Protein AF-A0A359I951-F1 (afdb_monomer)

Sequence (81 aa):
AIMHSTIDNLDIICSRIDLVGAEVELMSRRDRERILQRLLEPVKDDYDFILIDCSPSLGVITINALTASNSVLIPVQAEYF

Secondary struc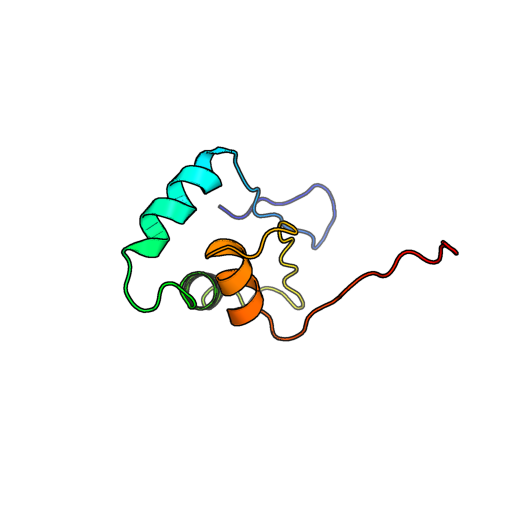ture (DSSP, 8-state):
--EE-SSTT-EE----TTHHHHHHHHHTSTTGGGHHHHHHGGGGGG-S-------SS-SHHHHHHHHH-SS----------

Foldseek 3Di:
DWADDPDPLDIDDDDDPCVVVVLVVLVPDPVSLQPLLVVCVVCVVVHPDDDDDDDPDPGSVNSNVVNNDPDDDDDDDPDDD

pLDDT: mean 92.01, std 6.5, range [59.19, 97.75]

Solvent-accessible surface area (backbone atoms only — not comparable to full-atom values): 5455 Å² total; per-residue (Å²): 117,84,38,81,52,98,48,88,99,42,70,46,70,80,85,58,86,62,52,65,58,48,44,62,56,41,71,77,45,82,70,42,48,48,47,51,35,64,70,43,57,89,54,51,89,81,43,99,71,86,87,82,91,66,70,92,60,94,44,63,62,37,45,10,48,60,62,47,46,94,72,85,88,81,90,76,81,95,68,82,133

Nearest PDB structures (foldseek):
  7szj-assembly1_E  TM=3.420E-01  e=9.299E+00  Escherichia coli K-12

Structure (mmCIF, N/CA/C/O backbone):
data_AF-A0A359I951-F1
#
_entry.id   AF-A0A359I951-F1
#
loop_
_atom_site.group_PDB
_atom_site.id
_atom_site.type_symbol
_atom_site.label_atom_id
_atom_site.label_alt_id
_atom_site.label_comp_id
_atom_site.label_asym_id
_atom_site.label_entity_id
_atom_site.label_seq_id
_atom_site.pdbx_PDB_ins_code
_atom_site.Cartn_x
_atom_site.Cartn_y
_atom_site.Cartn_z
_atom_site.occupancy
_atom_site.B_iso_or_equiv
_atom_site.auth_seq_id
_atom_site.auth_comp_id
_atom_site.auth_asym_id
_atom_site.auth_atom_id
_atom_site.pdbx_PDB_model_num
ATOM 1 N N . ALA A 1 1 ? -10.383 7.866 -4.742 1.00 82.19 1 ALA A N 1
ATOM 2 C CA . ALA A 1 1 ? -11.199 7.022 -5.639 1.00 82.19 1 ALA A CA 1
ATOM 3 C C . ALA A 1 1 ? -10.255 6.260 -6.556 1.00 82.19 1 ALA A C 1
ATOM 5 O O . ALA A 1 1 ? -9.172 6.780 -6.812 1.00 82.19 1 ALA A O 1
ATOM 6 N N . ILE A 1 2 ? -10.638 5.057 -6.988 1.00 93.56 2 ILE A N 1
ATOM 7 C CA . ILE A 1 2 ? -9.886 4.269 -7.974 1.00 93.56 2 ILE A CA 1
ATOM 8 C C . ILE A 1 2 ? -9.995 4.970 -9.332 1.00 93.56 2 ILE A C 1
ATOM 10 O O . ILE A 1 2 ? -11.071 5.457 -9.685 1.00 93.56 2 ILE A O 1
ATOM 14 N N . MET A 1 3 ? -8.883 5.072 -10.055 1.00 96.00 3 MET A N 1
ATOM 15 C CA . MET A 1 3 ? -8.817 5.677 -11.382 1.00 96.00 3 MET A CA 1
ATOM 16 C C . MET A 1 3 ? -8.262 4.668 -12.382 1.00 96.00 3 MET A C 1
ATOM 18 O O . MET A 1 3 ? -7.200 4.097 -12.146 1.00 96.00 3 MET A O 1
ATOM 22 N N . HIS A 1 4 ? -8.950 4.502 -13.510 1.00 95.88 4 HIS A N 1
ATOM 23 C CA . HIS A 1 4 ? -8.469 3.670 -14.608 1.00 95.88 4 HIS A CA 1
ATOM 24 C C . HIS A 1 4 ? -7.307 4.357 -15.320 1.00 95.88 4 HIS A C 1
ATOM 26 O O . HIS A 1 4 ? -7.417 5.521 -15.722 1.00 95.88 4 HIS A O 1
ATOM 32 N N . SER A 1 5 ? -6.182 3.654 -15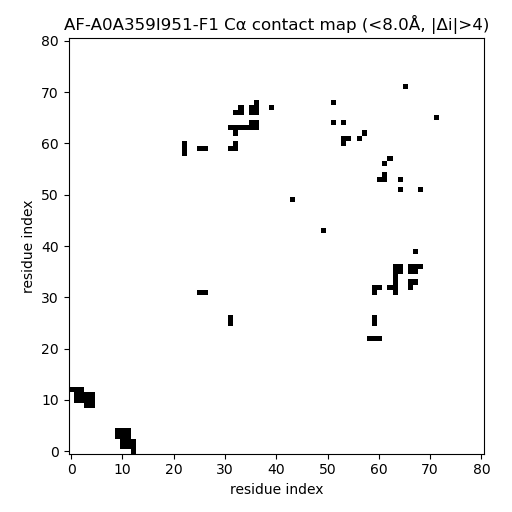.446 1.00 95.00 5 SER A N 1
ATOM 33 C CA . SER A 1 5 ? -5.039 4.162 -16.201 1.00 95.00 5 SER A CA 1
ATOM 34 C C . SER A 1 5 ? -5.224 3.924 -17.705 1.00 95.00 5 SER A C 1
ATOM 36 O O . SER A 1 5 ? -6.183 3.300 -18.150 1.00 95.00 5 SER A O 1
ATOM 38 N N . THR A 1 6 ? -4.293 4.429 -18.514 1.00 96.56 6 THR A N 1
ATOM 39 C CA . THR A 1 6 ? -4.245 4.125 -19.954 1.00 96.56 6 THR A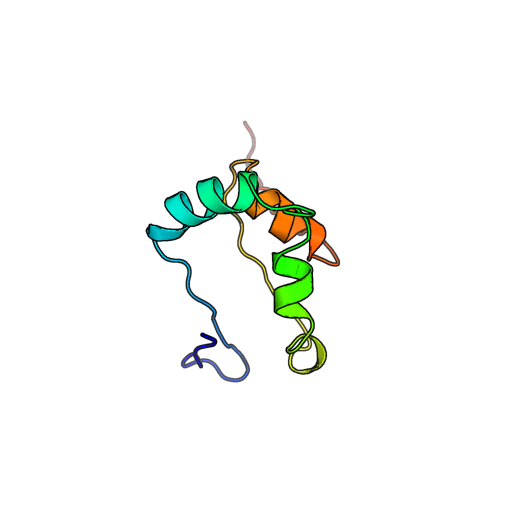 CA 1
ATOM 40 C C . THR A 1 6 ? -3.685 2.733 -20.256 1.00 96.56 6 THR A C 1
ATOM 42 O O . THR A 1 6 ? -3.578 2.370 -21.423 1.00 96.56 6 THR A O 1
ATOM 45 N N . ILE A 1 7 ? -3.239 2.001 -19.234 1.00 97.38 7 ILE A N 1
ATOM 46 C CA . ILE A 1 7 ? -2.692 0.652 -19.348 1.00 97.38 7 ILE A CA 1
ATOM 47 C C . ILE A 1 7 ? -3.789 -0.325 -18.930 1.00 97.38 7 ILE A C 1
ATOM 49 O O . ILE A 1 7 ? -4.338 -0.217 -17.833 1.00 97.38 7 ILE A O 1
ATOM 53 N N . ASP A 1 8 ? -4.084 -1.286 -19.802 1.00 96.25 8 ASP A N 1
ATOM 54 C CA . ASP A 1 8 ? -5.079 -2.319 -19.525 1.00 96.25 8 ASP A CA 1
ATOM 55 C C . ASP A 1 8 ? -4.719 -3.104 -18.255 1.00 96.25 8 ASP A C 1
ATOM 57 O O . ASP A 1 8 ? -3.558 -3.451 -18.027 1.00 96.25 8 ASP A O 1
ATOM 61 N N . ASN A 1 9 ? -5.736 -3.412 -17.444 1.00 95.75 9 ASN A N 1
ATOM 62 C CA . ASN A 1 9 ? -5.616 -4.123 -16.163 1.00 95.75 9 ASN A CA 1
ATOM 63 C C . ASN A 1 9 ? -4.759 -3.403 -15.105 1.00 95.75 9 ASN A C 1
ATOM 65 O O . ASN A 1 9 ? -4.319 -4.030 -14.141 1.00 95.75 9 ASN A O 1
ATOM 69 N N . LEU A 1 10 ? -4.517 -2.099 -15.267 1.00 97.12 10 LEU A N 1
ATOM 70 C CA . LEU A 1 10 ? -3.845 -1.277 -14.269 1.00 97.12 10 LEU A CA 1
ATOM 71 C C . LEU A 1 10 ? -4.733 -0.106 -13.853 1.00 97.12 10 LEU A C 1
ATOM 73 O O . LEU A 1 10 ? -4.959 0.838 -14.614 1.00 97.12 10 LEU A O 1
ATOM 77 N N . ASP A 1 11 ? -5.134 -0.136 -12.589 1.00 97.75 11 ASP A N 1
ATOM 78 C CA . ASP A 1 11 ? -5.803 0.970 -11.921 1.00 97.75 11 ASP A CA 1
ATOM 79 C C . ASP A 1 11 ? -4.883 1.610 -10.883 1.00 97.75 11 ASP A C 1
ATOM 81 O O . ASP A 1 11 ? -3.934 0.996 -10.390 1.00 97.75 11 ASP A O 1
ATOM 85 N N . ILE A 1 12 ? -5.165 2.866 -10.537 1.00 96.31 12 ILE A N 1
ATOM 86 C CA . ILE A 1 12 ? -4.368 3.621 -9.574 1.00 96.31 12 ILE A CA 1
ATOM 87 C C . ILE A 1 12 ? -5.241 4.366 -8.566 1.00 96.31 12 ILE A C 1
ATOM 89 O O . ILE A 1 12 ? -6.254 4.987 -8.898 1.00 96.31 12 ILE A O 1
ATOM 93 N N . ILE A 1 13 ? -4.800 4.357 -7.311 1.00 94.50 13 ILE A N 1
ATOM 94 C CA . ILE A 1 13 ? -5.244 5.299 -6.286 1.00 94.50 13 ILE A CA 1
ATOM 95 C C . ILE A 1 13 ? -4.089 6.269 -6.051 1.00 94.50 13 ILE A C 1
ATOM 97 O O . ILE A 1 13 ? -3.056 5.895 -5.503 1.00 94.50 13 ILE A O 1
ATOM 101 N N . CYS A 1 14 ? -4.255 7.522 -6.474 1.00 92.88 14 CYS A N 1
ATOM 102 C CA . CYS A 1 14 ? -3.214 8.529 -6.292 1.00 92.88 14 CYS A CA 1
ATOM 103 C C . CYS A 1 14 ? -3.135 9.018 -4.844 1.00 92.88 14 CYS A C 1
ATOM 105 O O . CYS A 1 14 ? -4.156 9.294 -4.207 1.00 92.88 14 CYS A O 1
ATOM 107 N N . SER A 1 15 ? -1.908 9.213 -4.367 1.00 90.88 15 SER A N 1
ATOM 108 C CA . SER A 1 15 ? -1.633 9.991 -3.165 1.00 90.88 15 SER A CA 1
ATOM 109 C C . SER A 1 15 ? -1.769 11.490 -3.449 1.00 90.88 15 SER A C 1
ATOM 111 O O . SER A 1 15 ? -1.774 11.948 -4.597 1.00 90.88 15 SER A O 1
ATOM 113 N N . ARG A 1 16 ? -1.902 12.279 -2.386 1.00 90.00 16 ARG A N 1
ATOM 114 C CA . ARG A 1 16 ? -1.914 13.741 -2.437 1.00 90.00 16 ARG A CA 1
ATOM 115 C C . ARG A 1 16 ? -1.118 14.287 -1.257 1.00 90.00 16 ARG A C 1
ATOM 117 O O . ARG A 1 16 ? -0.883 13.592 -0.273 1.00 90.00 16 ARG A O 1
ATOM 124 N N . ILE A 1 17 ? -0.700 15.548 -1.359 1.00 88.75 17 ILE A N 1
ATOM 125 C CA . ILE A 1 17 ? 0.088 16.223 -0.313 1.00 88.75 17 ILE A CA 1
ATOM 126 C C . ILE A 1 17 ? -0.655 16.318 1.033 1.00 88.75 17 ILE A C 1
ATOM 128 O O . ILE A 1 17 ? -0.038 16.450 2.085 1.00 88.75 17 ILE A O 1
ATOM 132 N N . ASP A 1 18 ? -1.982 16.204 1.005 1.00 87.75 18 ASP A N 1
ATOM 133 C CA . ASP A 1 18 ? -2.848 16.166 2.183 1.00 87.75 18 ASP A CA 1
ATOM 134 C C . ASP A 1 18 ? -2.674 14.897 3.046 1.00 87.75 18 ASP A C 1
ATOM 136 O O . ASP A 1 18 ? -3.098 14.913 4.205 1.00 87.75 18 ASP A O 1
ATOM 140 N N . LEU A 1 19 ? -1.979 13.847 2.569 1.00 86.56 19 LEU A N 1
ATOM 141 C CA . LEU A 1 19 ? -1.668 12.659 3.382 1.00 86.56 19 LEU A CA 1
ATOM 142 C C . LEU A 1 19 ? -0.914 13.010 4.671 1.00 86.56 19 LEU A C 1
ATOM 144 O O . LEU A 1 19 ? -1.080 12.319 5.673 1.00 86.56 19 LEU A O 1
ATOM 148 N N . VAL A 1 20 ? -0.141 14.101 4.677 1.00 84.88 20 VAL A N 1
ATOM 149 C CA . VAL A 1 20 ? 0.536 14.592 5.889 1.00 84.88 20 VAL A CA 1
ATOM 150 C C . VAL A 1 20 ? -0.482 14.922 6.989 1.00 84.88 20 VAL A C 1
ATOM 152 O O . VAL A 1 20 ? -0.265 14.609 8.157 1.00 84.88 20 VAL A O 1
ATOM 155 N N . GLY A 1 21 ? -1.623 15.515 6.625 1.00 89.00 21 GLY A N 1
ATOM 156 C CA . GLY A 1 21 ? -2.716 15.778 7.563 1.00 89.00 21 GLY A CA 1
ATOM 157 C C . GLY A 1 21 ? -3.426 14.496 7.998 1.00 89.00 21 GLY A C 1
ATOM 158 O O . GLY A 1 21 ? -3.745 14.338 9.178 1.00 89.00 21 GLY A O 1
ATOM 159 N N . ALA A 1 22 ? -3.609 13.554 7.069 1.00 87.31 22 ALA A N 1
ATOM 160 C CA . ALA A 1 22 ? -4.205 12.255 7.371 1.00 87.31 22 ALA A CA 1
ATOM 161 C C . ALA A 1 22 ? -3.376 11.474 8.404 1.00 87.31 22 ALA A C 1
ATOM 163 O O . ALA A 1 22 ? -3.946 10.852 9.296 1.00 87.31 22 ALA A O 1
ATOM 164 N N . GLU A 1 23 ? -2.044 11.542 8.348 1.00 87.69 23 GLU A N 1
ATOM 165 C CA . GLU A 1 23 ? -1.176 10.886 9.330 1.00 87.69 23 GLU A CA 1
ATOM 166 C C . GLU A 1 23 ? -1.442 11.364 10.764 1.00 87.69 23 GLU A C 1
ATOM 168 O O . GLU A 1 23 ? -1.571 10.549 11.684 1.00 87.69 23 GLU A O 1
ATOM 173 N N . VAL A 1 24 ? -1.609 12.678 10.947 1.00 90.50 24 VAL A N 1
ATOM 174 C CA . VAL A 1 24 ? -1.946 13.274 12.247 1.00 90.50 24 VAL A CA 1
ATOM 175 C C . VAL A 1 24 ? -3.320 12.811 12.726 1.00 90.50 24 VAL A C 1
ATOM 177 O O . VAL A 1 24 ? -3.479 12.451 13.894 1.00 90.50 24 VAL A O 1
ATOM 180 N N . GLU A 1 25 ? -4.307 12.766 11.833 1.00 90.62 25 GLU A N 1
ATOM 181 C CA . GLU A 1 25 ? -5.651 12.300 12.171 1.00 90.62 25 GLU A CA 1
ATOM 182 C C . GLU A 1 25 ? -5.653 10.819 12.589 1.00 90.62 25 GLU A C 1
ATOM 184 O O . GLU A 1 25 ? -6.241 10.455 13.615 1.00 90.62 25 GLU A O 1
ATOM 189 N N . LEU A 1 26 ? -4.946 9.968 11.839 1.00 91.25 26 LEU A N 1
ATOM 190 C CA . LEU A 1 26 ? -4.844 8.530 12.090 1.00 91.25 26 LEU A CA 1
ATOM 191 C C . LEU A 1 26 ? -4.230 8.233 13.463 1.00 91.25 26 LEU A C 1
ATOM 193 O O . LEU A 1 26 ? -4.669 7.288 14.117 1.00 91.25 26 LEU A O 1
ATOM 197 N N . MET A 1 27 ? -3.288 9.047 13.956 1.00 89.81 27 MET A N 1
ATOM 198 C CA . MET A 1 27 ? -2.691 8.856 15.288 1.00 89.81 27 MET A CA 1
ATOM 199 C C . MET A 1 27 ? -3.723 8.828 16.422 1.00 89.81 27 MET A C 1
ATOM 201 O O . MET A 1 27 ? -3.514 8.124 17.411 1.00 89.81 27 MET A O 1
ATOM 205 N N . SER A 1 28 ? -4.830 9.559 16.282 1.00 91.50 28 SER A N 1
ATOM 206 C CA . SER A 1 28 ? -5.889 9.639 17.297 1.00 91.50 28 SER A CA 1
ATOM 207 C C . SER A 1 28 ? -6.911 8.496 17.227 1.00 91.50 28 SER A C 1
ATOM 209 O O . SER A 1 28 ? -7.715 8.319 18.146 1.00 91.50 28 SER A O 1
ATOM 211 N N . ARG A 1 29 ? -6.896 7.705 16.147 1.00 93.81 29 ARG A N 1
ATOM 212 C CA . ARG A 1 29 ? -7.878 6.644 15.909 1.00 93.81 29 ARG A CA 1
ATOM 213 C C . ARG A 1 29 ? -7.486 5.351 16.627 1.00 93.81 29 ARG A C 1
ATOM 215 O O . ARG A 1 29 ? -6.313 5.011 16.765 1.00 93.81 29 ARG A O 1
ATOM 222 N N . ARG A 1 30 ? -8.492 4.596 17.076 1.00 94.00 30 ARG A N 1
ATOM 223 C CA . ARG A 1 30 ? -8.296 3.223 17.571 1.00 94.00 30 ARG A CA 1
ATOM 224 C C . ARG A 1 30 ? -8.017 2.280 16.404 1.00 94.00 30 ARG A C 1
ATOM 226 O O . ARG A 1 30 ? -8.563 2.481 15.321 1.00 94.00 30 ARG A O 1
ATOM 233 N N . ASP A 1 31 ? -7.193 1.257 16.639 1.00 94.88 31 ASP A N 1
ATOM 234 C CA . ASP A 1 31 ? -6.714 0.324 15.604 1.00 94.88 31 ASP A CA 1
ATOM 235 C C . ASP A 1 31 ? -6.218 1.047 14.348 1.00 94.88 31 ASP A C 1
ATOM 237 O O . ASP A 1 31 ? -6.531 0.658 13.214 1.00 94.88 31 ASP A O 1
ATOM 241 N N . ARG A 1 32 ? -5.495 2.150 14.557 1.00 95.44 32 ARG A N 1
ATOM 242 C CA . ARG A 1 32 ? -5.014 3.022 13.485 1.00 95.44 32 ARG A CA 1
ATOM 243 C C . ARG A 1 32 ? -4.106 2.299 12.509 1.00 95.44 32 ARG A C 1
ATOM 245 O O . ARG A 1 32 ? -4.069 2.687 11.357 1.00 95.44 32 ARG A O 1
ATOM 252 N N . GLU A 1 33 ? -3.433 1.244 12.948 1.00 95.69 33 GLU A N 1
ATOM 253 C CA . GLU A 1 33 ? -2.513 0.415 12.171 1.00 95.69 33 GLU A CA 1
ATOM 254 C C . GLU A 1 33 ? -3.242 -0.472 11.144 1.00 95.69 33 GLU A C 1
ATOM 256 O O . GLU A 1 33 ? -2.634 -0.916 10.179 1.00 95.69 33 GLU A O 1
ATOM 261 N N . ARG A 1 34 ? -4.547 -0.724 11.328 1.00 96.94 34 ARG A N 1
ATOM 262 C CA . ARG A 1 34 ? -5.366 -1.619 10.481 1.00 96.94 34 ARG A CA 1
ATOM 263 C C . ARG A 1 34 ? -6.367 -0.881 9.595 1.00 96.94 34 ARG A C 1
ATOM 265 O O . ARG A 1 34 ? -7.276 -1.497 9.038 1.00 96.94 34 ARG A O 1
ATOM 272 N N . ILE A 1 35 ? -6.270 0.443 9.500 1.00 95.94 35 ILE A N 1
ATOM 273 C CA . ILE A 1 35 ? -7.247 1.240 8.752 1.00 95.94 35 ILE A CA 1
ATOM 274 C C . ILE A 1 35 ? -7.179 0.903 7.264 1.00 95.94 35 ILE A C 1
ATOM 276 O O . ILE A 1 35 ? -8.215 0.575 6.692 1.00 95.94 35 ILE A O 1
ATOM 280 N N . LEU A 1 36 ? -5.986 0.899 6.665 1.00 95.25 36 LEU A N 1
ATOM 281 C CA . LEU A 1 36 ? -5.834 0.579 5.244 1.00 95.25 36 LEU A CA 1
ATOM 282 C C . LEU A 1 36 ? -6.286 -0.851 4.924 1.00 95.25 36 LEU A C 1
ATOM 284 O O . LEU A 1 36 ? -7.003 -1.048 3.952 1.00 95.25 36 LEU A O 1
ATOM 288 N N . GLN A 1 37 ? -5.954 -1.823 5.781 1.00 97.00 37 GLN A N 1
ATOM 289 C CA . GLN A 1 37 ? -6.399 -3.212 5.623 1.00 97.00 37 GLN A CA 1
ATOM 290 C C . GLN A 1 37 ? -7.927 -3.301 5.490 1.00 97.00 37 GLN A C 1
ATOM 292 O O . GLN A 1 37 ? -8.435 -3.926 4.566 1.00 97.00 37 GLN A O 1
ATOM 297 N N . ARG A 1 38 ? -8.669 -2.618 6.372 1.00 96.62 38 ARG A N 1
ATOM 298 C CA . ARG A 1 38 ? -10.140 -2.590 6.321 1.00 96.62 38 ARG A CA 1
ATOM 299 C C . ARG A 1 38 ? -10.687 -1.838 5.108 1.00 96.62 38 ARG A C 1
ATOM 301 O O . ARG A 1 38 ? -11.757 -2.187 4.627 1.00 96.62 38 ARG A O 1
ATOM 308 N N . LEU A 1 39 ? -9.990 -0.799 4.645 1.00 94.88 39 LEU A N 1
ATOM 309 C CA . LEU A 1 39 ? -10.400 -0.031 3.465 1.00 94.88 39 LEU A CA 1
ATOM 310 C C . LEU A 1 39 ? -10.210 -0.809 2.159 1.00 94.88 39 LEU A C 1
ATOM 312 O O . LEU A 1 39 ? -10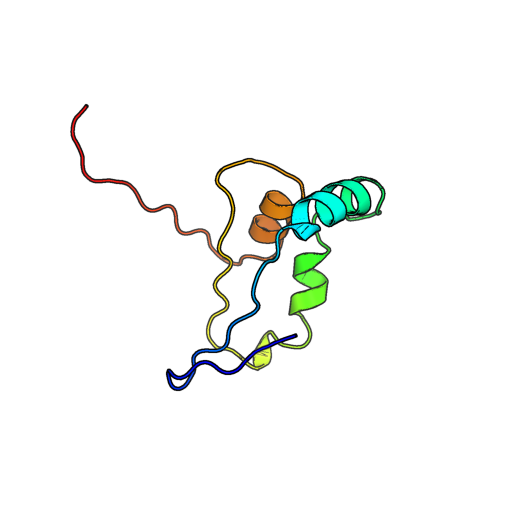.949 -0.556 1.213 1.00 94.88 39 LEU A O 1
ATOM 316 N N . LEU A 1 40 ? -9.239 -1.724 2.106 1.00 95.88 40 LEU A N 1
ATOM 317 C CA . LEU A 1 40 ? -8.964 -2.545 0.925 1.00 95.88 40 LEU A CA 1
ATOM 318 C C . LEU A 1 40 ? -9.857 -3.786 0.829 1.00 95.88 40 LEU A C 1
ATOM 320 O O . LEU A 1 40 ? -10.069 -4.274 -0.273 1.00 95.88 40 LEU A O 1
ATOM 324 N N . GLU A 1 41 ? -10.406 -4.275 1.944 1.00 96.44 41 GLU A N 1
ATOM 325 C CA . GLU A 1 41 ? -11.232 -5.492 1.973 1.00 96.44 41 GLU A CA 1
ATOM 326 C C . GLU A 1 41 ? -12.342 -5.535 0.900 1.00 96.44 41 GLU A C 1
ATOM 328 O O . GLU A 1 41 ? -12.460 -6.560 0.237 1.00 96.44 41 GLU A O 1
ATOM 333 N N . PRO A 1 42 ? -13.113 -4.454 0.642 1.00 95.88 42 PRO A N 1
ATOM 334 C CA . PRO A 1 42 ? -14.207 -4.496 -0.331 1.00 95.88 42 PRO A CA 1
ATOM 335 C C . PRO A 1 42 ? -13.775 -4.658 -1.791 1.00 95.88 42 PRO A C 1
ATOM 337 O O . PRO A 1 42 ? -14.618 -4.999 -2.608 1.00 95.88 42 PRO A O 1
ATOM 340 N N . VAL A 1 43 ? -12.515 -4.357 -2.118 1.00 95.31 43 VAL A N 1
ATOM 341 C CA . VAL A 1 43 ? -11.983 -4.394 -3.496 1.00 95.31 43 VAL A CA 1
ATOM 342 C C . VAL A 1 43 ? -10.942 -5.490 -3.680 1.00 95.31 43 VAL A C 1
ATOM 344 O O . VAL A 1 43 ? -10.356 -5.635 -4.745 1.00 95.31 43 VAL A O 1
ATOM 347 N N . LYS A 1 44 ? -10.656 -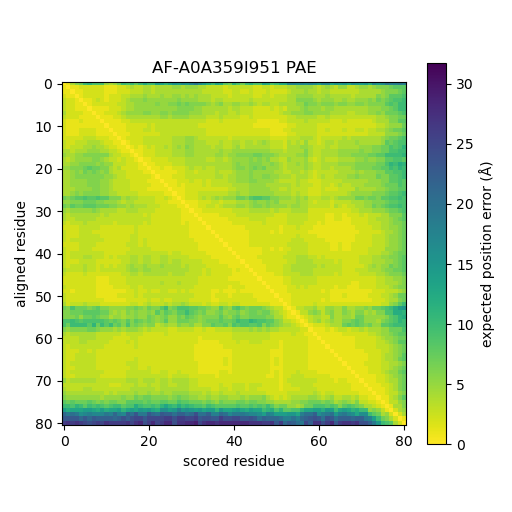6.252 -2.625 1.00 95.19 44 LYS A N 1
ATOM 348 C CA . LYS A 1 44 ? -9.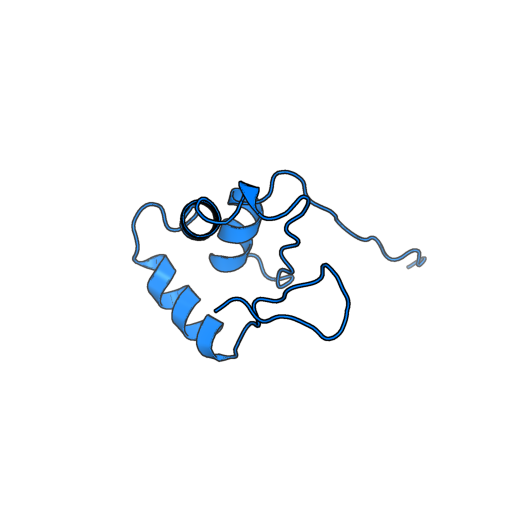554 -7.209 -2.611 1.00 95.19 44 LYS A CA 1
ATOM 349 C C . LYS A 1 44 ? -9.753 -8.353 -3.603 1.00 95.19 44 LYS A C 1
ATOM 351 O O . LYS A 1 44 ? -8.774 -8.822 -4.166 1.00 95.19 44 LYS A O 1
ATOM 356 N N . ASP A 1 45 ? -11.001 -8.759 -3.824 1.00 96.69 45 ASP A N 1
ATOM 357 C CA . ASP A 1 45 ? -11.353 -9.834 -4.756 1.00 96.69 45 ASP A CA 1
ATOM 358 C C . ASP A 1 45 ? -11.453 -9.351 -6.218 1.00 96.69 45 ASP A C 1
ATOM 360 O O . ASP A 1 45 ? -11.562 -10.174 -7.125 1.00 96.69 45 ASP A O 1
ATOM 364 N N . ASP A 1 46 ? -11.384 -8.035 -6.459 1.00 96.56 46 ASP A N 1
ATOM 365 C CA . ASP A 1 46 ? -11.440 -7.443 -7.803 1.00 96.56 46 ASP A CA 1
ATOM 366 C C . ASP A 1 46 ? -10.060 -7.396 -8.490 1.00 96.56 46 ASP A C 1
ATOM 368 O O . ASP A 1 46 ? -9.976 -7.147 -9.693 1.00 96.56 46 ASP A O 1
ATOM 372 N N . TYR A 1 47 ? -8.974 -7.628 -7.742 1.00 97.31 47 TYR A N 1
ATOM 373 C CA . TYR A 1 47 ? -7.599 -7.520 -8.232 1.00 97.31 47 TYR A CA 1
ATOM 374 C C . TYR A 1 47 ? -6.765 -8.740 -7.838 1.00 97.31 47 TYR A C 1
ATOM 376 O O . TYR A 1 47 ? -6.685 -9.096 -6.665 1.00 97.31 47 TYR A O 1
ATOM 384 N N . ASP A 1 48 ? -6.035 -9.311 -8.799 1.00 97.38 48 ASP A N 1
ATOM 385 C CA . ASP A 1 48 ? -5.069 -10.384 -8.518 1.00 97.38 48 ASP A CA 1
ATOM 386 C C . ASP A 1 48 ? -3.917 -9.899 -7.619 1.00 97.38 48 ASP A C 1
ATOM 388 O O . ASP A 1 48 ? -3.392 -10.645 -6.789 1.00 97.38 48 ASP A O 1
ATOM 392 N N . PHE A 1 49 ? -3.515 -8.633 -7.785 1.00 96.94 49 PHE A N 1
ATOM 393 C CA . PHE A 1 49 ? -2.440 -8.001 -7.029 1.00 96.94 49 PHE A CA 1
ATOM 394 C C . PHE A 1 49 ? -2.784 -6.554 -6.675 1.00 96.94 49 PHE A C 1
ATOM 396 O O . PHE A 1 49 ? -3.217 -5.779 -7.523 1.00 96.94 49 PHE A O 1
ATOM 403 N N . ILE A 1 50 ? -2.489 -6.168 -5.431 1.00 97.25 50 ILE A N 1
ATOM 404 C CA . ILE A 1 50 ? -2.534 -4.779 -4.967 1.00 97.25 50 ILE A CA 1
ATOM 405 C C . ILE A 1 50 ? -1.123 -4.384 -4.531 1.00 97.25 50 ILE A C 1
ATOM 407 O O . ILE A 1 50 ? -0.571 -4.954 -3.588 1.00 97.25 50 ILE A O 1
ATOM 411 N N . LEU A 1 51 ? -0.537 -3.404 -5.218 1.00 96.81 51 LEU A N 1
ATOM 412 C CA . LEU A 1 51 ? 0.767 -2.843 -4.869 1.00 96.81 51 LEU A CA 1
ATOM 413 C C . LEU A 1 51 ? 0.574 -1.571 -4.043 1.00 96.81 51 LEU A C 1
ATOM 415 O O . LEU A 1 51 ? -0.150 -0.663 -4.450 1.00 96.81 51 LEU A O 1
ATOM 419 N N . ILE A 1 52 ? 1.237 -1.501 -2.888 1.00 96.19 52 ILE A N 1
ATOM 420 C CA . ILE A 1 52 ? 1.199 -0.336 -2.001 1.00 96.19 52 ILE A CA 1
ATOM 421 C C . ILE A 1 52 ? 2.585 0.309 -1.997 1.00 96.19 52 ILE A C 1
ATOM 423 O O . ILE A 1 52 ? 3.516 -0.210 -1.380 1.00 96.19 52 ILE A O 1
ATOM 427 N N . ASP A 1 53 ? 2.717 1.439 -2.690 1.00 93.88 53 ASP A N 1
ATOM 428 C CA . ASP A 1 53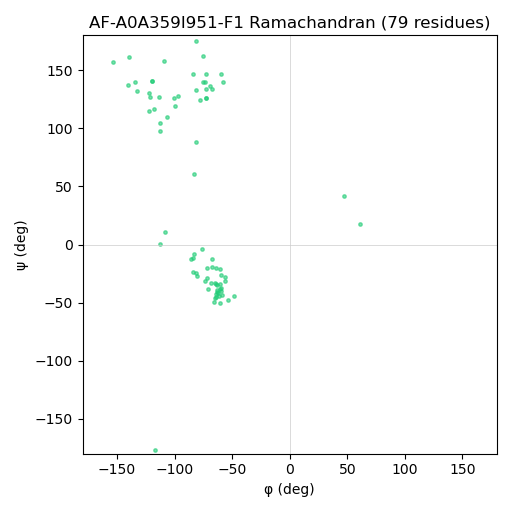 ? 3.940 2.242 -2.684 1.00 93.88 53 ASP A CA 1
ATOM 429 C C . ASP A 1 53 ? 4.025 3.072 -1.395 1.00 93.88 53 ASP A C 1
ATOM 431 O O . ASP A 1 53 ? 3.095 3.803 -1.039 1.00 93.88 53 ASP A O 1
ATOM 435 N N . CYS A 1 54 ? 5.125 2.920 -0.662 1.00 85.56 54 CYS A N 1
ATOM 436 C CA . CYS A 1 54 ? 5.289 3.472 0.678 1.00 85.56 54 CYS A CA 1
ATOM 437 C C . CYS A 1 54 ? 6.465 4.439 0.730 1.00 85.56 54 CYS A C 1
ATOM 439 O O . CYS A 1 54 ? 7.540 4.169 0.201 1.00 85.56 54 CYS A O 1
ATOM 441 N N . SER A 1 55 ? 6.291 5.528 1.478 1.00 82.94 55 SER A N 1
ATOM 442 C CA . SER A 1 55 ? 7.403 6.404 1.850 1.00 82.94 55 SER A CA 1
ATOM 443 C C . SER A 1 55 ? 8.469 5.630 2.649 1.00 82.94 55 SER A C 1
ATOM 445 O O . SER A 1 55 ? 8.107 4.761 3.449 1.00 82.94 55 SER A O 1
ATOM 447 N N . PRO A 1 56 ? 9.769 5.964 2.512 1.00 81.75 56 PRO A N 1
ATOM 448 C CA . PRO A 1 56 ? 10.838 5.334 3.294 1.00 81.75 56 PRO A CA 1
ATOM 449 C C . PRO A 1 56 ? 10.738 5.607 4.805 1.00 81.75 56 PRO A C 1
ATOM 451 O O . PRO A 1 56 ? 11.319 4.877 5.606 1.00 81.75 56 PRO A O 1
ATOM 454 N N . SER A 1 57 ? 10.018 6.655 5.216 1.00 86.06 57 SER A N 1
ATOM 455 C CA . SER A 1 57 ? 9.844 7.003 6.629 1.00 86.06 57 SER A CA 1
ATOM 456 C C . SER A 1 57 ? 8.910 6.021 7.336 1.00 86.06 57 SER A C 1
ATOM 458 O O . SER A 1 57 ? 7.815 5.732 6.853 1.00 86.06 57 SER A O 1
ATOM 460 N N . LEU A 1 58 ? 9.291 5.555 8.529 1.00 81.12 58 LEU A N 1
ATOM 461 C CA . LEU A 1 58 ? 8.439 4.687 9.343 1.00 81.12 58 LEU A CA 1
ATOM 462 C C . LEU A 1 58 ? 7.409 5.518 10.128 1.00 81.12 58 LEU A C 1
ATOM 464 O O . LEU A 1 58 ? 7.658 5.931 11.259 1.00 81.12 58 LEU A O 1
ATOM 468 N N . GLY A 1 59 ? 6.262 5.769 9.495 1.00 89.12 59 GLY A N 1
ATOM 469 C CA . GLY A 1 59 ? 5.115 6.488 10.056 1.00 89.12 59 GLY A CA 1
ATOM 470 C C . GLY A 1 59 ? 3.851 5.627 10.157 1.00 89.12 59 GLY A C 1
ATOM 471 O O . GLY A 1 59 ? 3.859 4.442 9.808 1.00 89.12 59 GLY A O 1
ATOM 472 N N . VAL A 1 60 ? 2.734 6.212 10.603 1.00 92.69 60 VAL A N 1
ATOM 473 C CA . VAL A 1 60 ? 1.457 5.475 10.749 1.00 92.69 60 VAL A CA 1
ATOM 474 C C . VAL A 1 60 ? 0.954 4.982 9.392 1.00 92.69 60 VAL A C 1
ATOM 476 O O . VAL A 1 60 ? 0.402 3.884 9.305 1.00 92.69 60 VAL A O 1
ATOM 479 N N . ILE A 1 61 ? 1.181 5.748 8.324 1.00 92.75 61 ILE A N 1
ATOM 480 C CA . ILE A 1 61 ? 0.821 5.350 6.955 1.00 92.75 61 ILE A CA 1
ATOM 481 C C . ILE A 1 61 ? 1.634 4.124 6.517 1.00 92.75 61 ILE A C 1
ATOM 483 O O . ILE A 1 61 ? 1.063 3.148 6.035 1.00 92.75 61 ILE A O 1
ATOM 487 N N . THR A 1 62 ? 2.945 4.128 6.756 1.00 93.56 62 THR A N 1
ATOM 488 C CA . THR A 1 62 ? 3.831 3.000 6.429 1.00 93.56 62 THR A CA 1
ATOM 489 C C . THR A 1 62 ? 3.461 1.751 7.230 1.00 93.56 62 THR A C 1
ATOM 491 O O . THR A 1 62 ? 3.411 0.655 6.679 1.00 93.56 62 THR A O 1
ATOM 494 N N . ILE A 1 63 ? 3.103 1.902 8.511 1.00 94.62 63 ILE A N 1
ATOM 495 C CA . ILE A 1 63 ? 2.599 0.791 9.335 1.00 94.62 63 ILE A CA 1
ATOM 496 C C . ILE A 1 63 ? 1.281 0.236 8.776 1.00 94.62 63 ILE A C 1
ATOM 498 O O . ILE A 1 63 ? 1.098 -0.981 8.744 1.00 94.62 63 ILE A O 1
ATOM 502 N N . ASN A 1 64 ? 0.375 1.099 8.309 1.00 95.00 64 ASN A N 1
ATOM 503 C CA . ASN A 1 64 ? -0.866 0.668 7.663 1.00 95.00 64 ASN A CA 1
ATOM 504 C C . ASN A 1 64 ? -0.605 -0.150 6.400 1.00 95.00 64 ASN A C 1
ATOM 506 O O . ASN A 1 64 ? -1.242 -1.184 6.210 1.00 95.00 64 ASN A O 1
ATOM 510 N N . ALA A 1 65 ? 0.333 0.293 5.564 1.00 95.56 65 ALA A N 1
ATOM 511 C CA . ALA A 1 65 ? 0.731 -0.446 4.376 1.00 95.56 65 ALA A CA 1
ATOM 512 C C . ALA A 1 65 ? 1.294 -1.825 4.729 1.00 95.56 65 ALA A C 1
ATOM 514 O O . ALA A 1 65 ? 0.798 -2.829 4.230 1.00 95.56 65 ALA A O 1
ATOM 515 N N . LEU A 1 66 ? 2.243 -1.896 5.667 1.00 95.38 66 LEU A N 1
ATOM 516 C CA . LEU A 1 66 ? 2.809 -3.170 6.124 1.00 95.38 66 LEU A CA 1
ATOM 517 C C . LEU A 1 66 ? 1.752 -4.105 6.727 1.00 95.38 66 LEU A C 1
ATOM 519 O O . LEU A 1 66 ? 1.817 -5.312 6.522 1.00 95.38 66 LEU A O 1
ATOM 523 N N . THR A 1 67 ? 0.775 -3.555 7.451 1.00 96.12 67 THR A N 1
ATOM 524 C CA . THR A 1 67 ? -0.305 -4.335 8.075 1.00 96.12 67 THR A CA 1
ATOM 525 C C . THR A 1 67 ? -1.323 -4.845 7.052 1.00 96.12 67 THR A C 1
ATOM 527 O O . THR A 1 67 ? -1.921 -5.900 7.257 1.00 96.12 67 THR A O 1
ATOM 530 N N . ALA A 1 68 ? -1.543 -4.106 5.962 1.00 96.81 68 ALA A N 1
ATOM 531 C CA . ALA A 1 68 ? -2.441 -4.504 4.883 1.00 96.81 68 ALA A CA 1
ATOM 532 C C . ALA A 1 68 ? -1.797 -5.497 3.897 1.00 96.81 68 ALA A C 1
ATOM 534 O O . ALA A 1 68 ? -2.510 -6.288 3.281 1.00 96.81 68 ALA A O 1
ATOM 535 N N . SER A 1 69 ? -0.471 -5.465 3.755 1.00 96.94 69 SER A N 1
ATOM 536 C CA . SER A 1 69 ? 0.276 -6.270 2.788 1.00 96.94 69 SER A CA 1
ATOM 537 C C . SER A 1 69 ? 0.380 -7.750 3.164 1.00 96.94 69 SER A C 1
ATOM 539 O O . SER A 1 69 ? 0.658 -8.113 4.306 1.00 96.94 69 SER A O 1
ATOM 541 N N . ASN A 1 70 ? 0.256 -8.628 2.164 1.00 96.69 70 ASN A N 1
ATOM 542 C CA . ASN A 1 70 ? 0.518 -10.066 2.315 1.00 96.69 70 ASN A CA 1
ATOM 543 C C . ASN A 1 70 ? 2.007 -10.426 2.224 1.00 96.69 70 ASN A C 1
ATOM 545 O O . ASN A 1 70 ? 2.433 -11.477 2.697 1.00 96.69 70 ASN A O 1
ATOM 549 N N . SER A 1 71 ? 2.801 -9.593 1.561 1.00 96.69 71 SER A N 1
ATOM 550 C CA . SER A 1 71 ? 4.239 -9.772 1.369 1.00 96.69 71 SER A CA 1
ATOM 551 C C . SER A 1 71 ? 4.887 -8.404 1.183 1.00 96.69 71 SER A C 1
ATOM 553 O O . SER A 1 71 ? 4.213 -7.446 0.810 1.00 96.69 71 SER A O 1
ATOM 555 N N . VAL A 1 72 ? 6.188 -8.306 1.455 1.00 94.81 72 VAL A N 1
ATOM 556 C CA . VAL A 1 72 ? 6.946 -7.053 1.345 1.00 94.81 72 VAL A CA 1
ATOM 557 C C . VAL A 1 72 ? 8.083 -7.245 0.352 1.00 94.81 72 VAL A C 1
ATOM 559 O O . VAL A 1 72 ? 8.884 -8.168 0.493 1.00 94.81 72 VAL A O 1
ATOM 562 N N . LEU A 1 73 ? 8.156 -6.357 -0.639 1.00 93.94 73 LEU A N 1
ATOM 563 C CA . LEU A 1 73 ? 9.256 -6.287 -1.593 1.00 93.94 73 LEU A CA 1
ATOM 564 C C . LEU A 1 73 ? 10.213 -5.168 -1.167 1.00 93.94 73 LEU A C 1
ATOM 566 O O . LEU A 1 73 ? 9.813 -4.009 -1.109 1.00 93.94 73 LEU A O 1
ATOM 570 N N . ILE A 1 74 ? 11.470 -5.513 -0.880 1.00 90.69 74 ILE A N 1
ATOM 571 C CA . ILE A 1 74 ? 12.523 -4.548 -0.533 1.00 90.69 74 ILE A CA 1
ATOM 572 C C . ILE A 1 74 ? 13.547 -4.547 -1.674 1.00 90.69 74 ILE A C 1
ATOM 574 O O . ILE A 1 74 ? 14.391 -5.446 -1.722 1.00 90.69 74 ILE A O 1
ATOM 578 N N . PRO A 1 75 ? 13.470 -3.600 -2.627 1.00 88.50 75 PRO A N 1
ATOM 579 C CA . PRO A 1 75 ? 14.465 -3.504 -3.684 1.00 88.50 75 PRO A CA 1
ATOM 580 C C . PRO A 1 75 ? 15.812 -3.080 -3.087 1.00 88.50 75 PRO A C 1
ATOM 582 O O . PRO A 1 75 ? 15.883 -2.152 -2.283 1.00 88.50 75 PRO A O 1
ATOM 585 N N . VAL A 1 76 ? 16.886 -3.760 -3.488 1.00 86.44 76 VAL A N 1
ATOM 586 C CA . VAL A 1 76 ? 18.258 -3.441 -3.071 1.00 86.44 76 VAL A CA 1
ATOM 587 C C . VAL A 1 76 ? 19.030 -2.960 -4.291 1.00 86.44 76 VAL A C 1
ATOM 589 O O . VAL A 1 76 ? 19.062 -3.637 -5.318 1.00 86.44 76 VAL A O 1
ATOM 592 N N . GLN A 1 77 ? 19.648 -1.786 -4.181 1.00 85.12 77 GLN A N 1
ATOM 593 C CA . GLN A 1 77 ? 20.527 -1.248 -5.214 1.00 85.12 77 GLN A CA 1
ATOM 594 C C . GLN A 1 77 ? 21.840 -2.039 -5.222 1.00 85.12 77 GLN A C 1
ATOM 596 O O . GLN A 1 77 ? 22.480 -2.207 -4.185 1.00 85.12 77 GLN A O 1
ATOM 601 N N . ALA A 1 78 ? 22.221 -2.558 -6.389 1.00 84.94 78 ALA A N 1
ATOM 602 C CA . ALA A 1 78 ? 23.412 -3.387 -6.562 1.00 84.94 78 ALA A CA 1
ATOM 603 C C . ALA A 1 78 ? 24.674 -2.523 -6.728 1.00 84.94 78 ALA A C 1
ATOM 605 O O . ALA A 1 78 ? 25.335 -2.570 -7.763 1.00 84.94 78 ALA A O 1
ATOM 606 N N . GLU A 1 79 ? 24.990 -1.709 -5.723 1.00 82.00 79 GLU A N 1
ATOM 607 C CA . GLU A 1 79 ? 26.174 -0.847 -5.723 1.00 82.00 79 GLU A CA 1
ATOM 608 C C . GLU A 1 79 ? 27.110 -1.191 -4.564 1.00 82.00 79 GLU A C 1
ATOM 610 O O . GLU A 1 79 ? 26.678 -1.518 -3.459 1.00 82.00 79 GLU A O 1
ATOM 615 N N . TYR A 1 80 ? 28.410 -1.152 -4.856 1.00 66.31 80 TYR A N 1
ATOM 616 C CA . TYR A 1 80 ? 29.477 -1.253 -3.866 1.00 66.31 80 TYR A CA 1
ATOM 617 C C . TYR A 1 80 ? 29.679 0.126 -3.228 1.00 66.31 80 TYR A C 1
ATOM 619 O O . TYR A 1 80 ? 29.737 1.116 -3.954 1.00 66.31 80 TYR A O 1
ATOM 627 N N . PHE A 1 81 ? 29.769 0.166 -1.895 1.00 59.19 81 PHE A N 1
ATOM 628 C CA . PHE A 1 81 ? 30.108 1.368 -1.122 1.00 59.19 81 PHE A CA 1
ATOM 629 C C . PHE A 1 81 ? 31.376 2.067 -1.627 1.00 59.19 81 PHE A C 1
ATOM 631 O O . PHE A 1 81 ? 32.335 1.347 -1.997 1.00 59.19 81 PHE A O 1
#

Mean predicted aligned error: 4.2 Å

Radius of gyration: 14.59 Å; Cα contacts (8 Å, |Δi|>4): 51; chains: 1; bounding box: 44×27×38 Å

=== Feature glossary ===
Each block in this record encodes a different view of the same protein. In brief:

Predicted aligned error. PAE(i, j) answers: if I align the predicted and true structures on residue i, how far off (in Å) do I expect residue j to be? A block-diagonal PAE matrix with low values on the blocks and high values off-diagonal is the signature of a multi-domain protein with confidently predicted domains but uncertain inter-domain orientation.

Contact-map, Ramachandran, and PAE plots. Plot images: a contact map (which residues are close in 3D, as an N×N binary image), a Ramachandran scatter (backbone torsion angles, revealing secondary-structure composition at a glance), and — for AlphaFold structures — a PAE heatmap (pairwise prediction confidence).

Backbone torsions (φ/ψ). φ (phi) and ψ (psi) are the two rotatable backbone dihedrals per residue: φ is the C(i-1)–N–Cα–C torsion, ψ is the N–Cα–C–N(i+1) torsion, both in degrees on (−180°, 180°]. α-helical residues cluster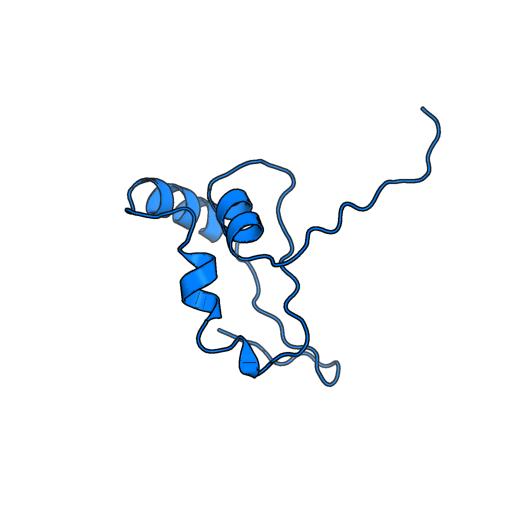 near (−60°, −45°); β-strand residues near (−120°, +130°). A Ramachandran plot is simply a scatter of (φ, ψ) for every residue.

Foldseek 3Di. A 3Di character summarizes, for each residue, the relative orientation of the Cα frame of its nearest spatial neighbor. Because it encodes fold topology rather than chemistry, 3Di alignments detect remote structural similarity that sequence alignment misses.

Radius of gyration, Cα contacts, bounding box. Three whole-structure scalars: the radius of gyration (RMS distance of Cα from centroid, in Å), the count of Cα–Cα contacts (pairs closer than 8 Å and separated by more than four residues in sequence — i.e. tertiary, not local, contacts), and the bounding-box dimensions. Together they distinguish compact globular folds from extended fibres or disordered chains.

Sequence. Sequence gives the chain of amino acids in standard one-letter code (A=alanine, C=cysteine, …, Y=tyrosine), read N→C. It is the only feature that is directly encoded by the gene; all structural features are derived from the folded form of this sequence.

mmCIF coordinates. Atomic coordinates in PDBx/mmCIF format — the same representation the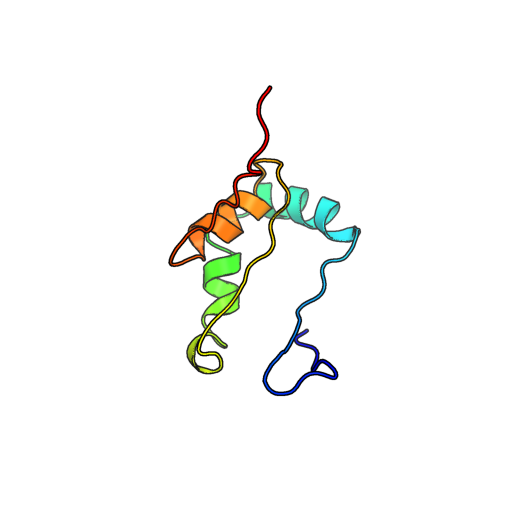 Protein Data Bank distributes. Each line of the _atom_site loop places one backbone atom in Cartesian space (units: ångströms, origin: arbitrary).

Secondary structure (3-state, P-SEA). Three-state secondary structure (P-SEA) collapses the eight DSSP classes into helix (a), strand (b), and coil (c). P-SEA assigns these from Cα geometry alone — distances and angles — without requiring backbone oxygens, so it works on any Cα trace.

InterPro / GO / CATH / organism. Functional annotations link the protein to curated databases. InterPro entries identify conserved domains and families by matching the sequence against member-database signatures (Pfam, PROSITE, CDD, …). Gene Ontology (GO) terms describe molecular function, biological process, and cellular component in a controlled vocabulary. CATH places the structure in a hierarchical fold classification (Class/Architecture/Topology/Homologous-superfamily). The organism is the source species.

B-factor. B-factor (Debye–Waller factor) reflects atomic displacement in the crystal lattice. It is an experimental observable (units Å²), not a prediction; low values mean the atom is pinned down, high values mean it moves or is heterogeneous across the crystal.

Rendered structure images. Structure images are PyMOL renders from six orthogonal camera directions. Cartoon representation draws helices as coils and strands as arrows; sticks shows the backbone as bonds; surface shows the solvent-excluded envelope. Rainbow coloring maps sequence position to hue (blue→red, N→C); chain coloring assigns a distinct color per polypeptide.

Solvent-accessible surface area. Solvent-accessible surface area (SASA) is the area in Å² traced out by the centre of a 1.4 Å probe sphere (a water molecule) rolled over the protein's van der Waals surface (Shrake–Rupley / Lee–Richards construction). Buried residues have near-zero SASA; fully exposed residues can exceed 200 Å². The total SASA scales roughly with the number of surface residues.

Secondary structure (8-state, DSSP). The SS8 string is DSSP's per-residue secondary-structure call. α-helix (H) means an i→i+4 H-bond ladder; β-strand (E) means the residue participates in a β-sheet; 3₁₀ (G) and π (I) are tighter and wider helices; T/S are turns/bends; '-' is loop.

pLDDT. For AlphaFold models, the B-factor field carries pLDDT — the model's own estimate of local accuracy on a 0–100 scale. Regions with pLDDT<50 should be treated as essentially unmodeled; they often correspond to intrinsically disordered segments.

Nearest PDB structures. Nearest PDB neighbors are the top structural matches found by Foldseek when searching this structure against the entire Protein Data Bank. Each hit reports a TM-score (0 to 1; >0.5 almost always implies the same fold) and an E-value. These are *structural* homologs — they may share no detectable sequence similarity.